Protein AF-W2D1M9-F1 (afdb_monomer_lite)

Foldseek 3Di:
DVVVVQVVVCVVVVHHDDDDDPCPPPALLRVLVVCVVVVNNVCCQFVDDQEPVRDGHCYPCPDPSSVRNVVSNVVNVVVD

Sequence (80 aa):
FVRSLNVTLNLAMDAQFVIHTPLMWLDKADVWALSDRLGVFDLVRRETLTCYNGVLGDGCGHCPACRLRHEGLERYLARR

InterPro domains:
  IPR014729 Rossmann-like alpha/beta/alpha sandwich fold [G3DSA:3.40.50.620] (1-80)
  IPR018317 Queuosine biosynthesis protein QueC [PF06508] (1-76)
  IPR018317 Queuosine biosynthesis protein QueC [PTHR42914] (1-77)

Organism: NCBI:txid1411915

Radius of gyration: 16.36 Å; chains: 1; bounding box: 36×26×39 Å

pLDDT: mean 96.73, std 2.34, range [84.25, 98.5]

Structure (mmCIF, N/CA/C/O backbone):
data_AF-W2D1M9-F1
#
_entry.id   AF-W2D1M9-F1
#
loop_
_atom_site.group_PDB
_atom_site.id
_atom_site.type_symbol
_atom_site.label_atom_id
_atom_site.label_alt_id
_atom_site.label_comp_id
_atom_site.label_asym_id
_atom_site.label_entity_id
_atom_site.label_seq_id
_atom_site.pdbx_PDB_ins_code
_atom_site.Cartn_x
_atom_site.Cartn_y
_atom_site.Cartn_z
_atom_site.occupancy
_atom_site.B_iso_or_equiv
_atom_site.auth_seq_id
_atom_site.auth_comp_id
_atom_site.auth_asym_id
_atom_site.auth_atom_id
_atom_site.pdbx_PDB_model_num
ATOM 1 N N . PHE A 1 1 ? 1.277 6.111 18.412 1.00 88.31 1 PHE A N 1
ATOM 2 C CA . PHE A 1 1 ? 0.257 6.955 17.757 1.00 88.31 1 PHE A CA 1
ATOM 3 C C . PHE A 1 1 ? -1.027 6.184 17.430 1.00 88.31 1 PHE A C 1
ATOM 5 O O . PHE A 1 1 ? -1.974 6.334 18.185 1.00 88.31 1 PHE A O 1
ATOM 12 N N . VAL A 1 2 ? -1.076 5.308 16.410 1.00 91.94 2 VAL A N 1
ATOM 13 C CA . VAL A 1 2 ? -2.349 4.687 15.949 1.00 91.94 2 VAL A CA 1
ATOM 14 C C . VAL A 1 2 ? -3.099 3.894 17.030 1.00 91.94 2 VAL A C 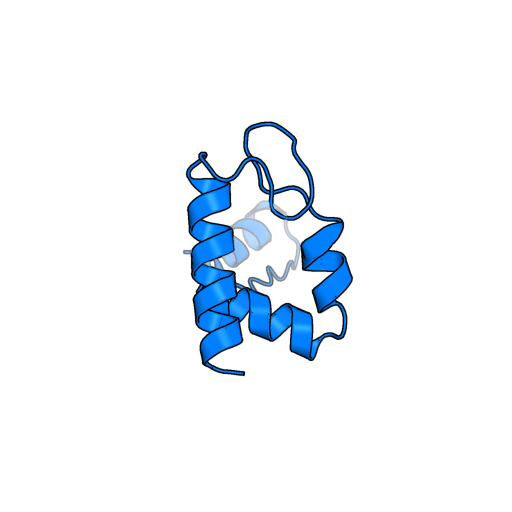1
ATOM 16 O O . VAL A 1 2 ? -4.318 3.976 17.112 1.00 91.94 2 VAL A O 1
ATOM 19 N N . ARG A 1 3 ? -2.392 3.197 17.929 1.00 89.62 3 ARG A N 1
ATOM 20 C CA . ARG A 1 3 ? -3.037 2.525 19.076 1.00 89.62 3 ARG A CA 1
ATOM 21 C C . ARG A 1 3 ? -3.787 3.499 19.992 1.00 89.62 3 ARG A C 1
ATOM 23 O O . ARG A 1 3 ? -4.901 3.210 20.403 1.00 89.62 3 ARG A O 1
ATOM 30 N N . SER A 1 4 ? -3.189 4.658 20.268 1.00 93.31 4 SER A N 1
ATOM 31 C CA . SER A 1 4 ? -3.840 5.716 21.048 1.00 93.31 4 SER A CA 1
ATOM 32 C C . SER A 1 4 ? -5.043 6.289 20.301 1.00 93.31 4 SER A C 1
ATOM 34 O O . SER A 1 4 ? -6.079 6.503 20.914 1.00 93.31 4 SER A O 1
ATOM 36 N N . LEU A 1 5 ? -4.931 6.477 18.979 1.00 95.00 5 LEU A N 1
ATOM 37 C CA . LEU A 1 5 ? -6.034 6.949 18.137 1.00 95.00 5 LEU A CA 1
ATOM 38 C C . LEU A 1 5 ? -7.240 6.002 18.187 1.00 95.00 5 LEU A C 1
ATOM 40 O O . LEU A 1 5 ? -8.367 6.472 18.276 1.00 95.00 5 LEU A O 1
ATOM 44 N N . ASN A 1 6 ? -7.017 4.685 18.172 1.00 95.00 6 ASN A N 1
ATOM 45 C CA . ASN A 1 6 ? -8.102 3.710 18.274 1.00 95.00 6 ASN A CA 1
ATOM 46 C C . ASN A 1 6 ? -8.888 3.869 19.587 1.00 95.00 6 ASN A C 1
ATOM 48 O O . ASN A 1 6 ? -10.113 3.796 19.571 1.00 95.00 6 ASN A O 1
ATOM 52 N N . VAL A 1 7 ? -8.198 4.099 20.711 1.00 94.44 7 VAL A N 1
ATOM 53 C CA . VAL A 1 7 ? -8.852 4.326 22.012 1.00 94.44 7 VAL A CA 1
ATOM 54 C C . VAL A 1 7 ? -9.671 5.615 21.975 1.00 94.44 7 VAL A C 1
ATOM 56 O O . VAL A 1 7 ? -10.843 5.598 22.336 1.00 94.44 7 VAL A O 1
ATOM 59 N N . THR A 1 8 ? -9.090 6.713 21.484 1.00 96.19 8 THR A N 1
ATOM 60 C CA . THR A 1 8 ? -9.797 7.996 21.354 1.00 96.19 8 THR A CA 1
ATOM 61 C C . THR A 1 8 ? -11.032 7.883 20.460 1.00 96.19 8 THR A C 1
ATOM 63 O O . THR A 1 8 ? -12.081 8.407 20.818 1.00 96.19 8 THR A O 1
ATOM 66 N N . LEU A 1 9 ? -10.930 7.180 19.328 1.00 96.06 9 LEU A N 1
ATOM 67 C CA . LEU A 1 9 ? -12.047 6.977 18.403 1.00 96.06 9 LEU A CA 1
ATOM 68 C C . LEU A 1 9 ? -13.201 6.222 19.074 1.00 96.06 9 LEU A C 1
ATOM 70 O O . LEU A 1 9 ? -14.349 6.637 18.952 1.00 96.06 9 LEU A O 1
ATOM 74 N N . ASN A 1 10 ? -12.890 5.153 19.811 1.00 96.69 10 ASN A N 1
ATOM 75 C CA . ASN A 1 10 ? -13.901 4.363 20.513 1.00 96.69 10 ASN A CA 1
ATOM 76 C C . ASN A 1 10 ? -14.621 5.187 21.587 1.00 96.69 10 ASN A C 1
ATOM 78 O O . ASN A 1 10 ? -15.838 5.095 21.708 1.00 96.69 10 ASN A O 1
ATOM 82 N N . LEU A 1 11 ? -13.883 6.030 22.321 1.00 96.31 11 LEU A N 1
ATOM 83 C CA . LEU A 1 11 ? -14.456 6.934 23.322 1.00 96.31 11 LEU A CA 1
ATOM 84 C C . LEU A 1 11 ? -15.336 8.023 22.695 1.00 96.31 11 LEU A C 1
ATOM 86 O O . LEU A 1 11 ? -16.385 8.343 23.238 1.00 96.31 11 LEU A O 1
ATOM 90 N N . ALA A 1 12 ? -14.915 8.601 21.568 1.00 97.38 12 ALA A N 1
ATOM 91 C CA . ALA A 1 12 ? -15.647 9.686 20.914 1.00 97.38 12 ALA A CA 1
ATOM 92 C C . ALA A 1 12 ? -16.945 9.214 20.240 1.00 97.38 12 ALA A C 1
ATOM 94 O O . ALA A 1 12 ? -17.908 9.973 20.172 1.00 97.38 12 ALA A O 1
ATOM 95 N N . MET A 1 13 ? -16.954 7.984 19.725 1.00 96.62 13 MET A N 1
ATOM 96 C CA . MET A 1 13 ? -18.064 7.433 18.941 1.00 96.62 13 MET A CA 1
ATOM 97 C C . MET A 1 13 ? -18.967 6.479 19.734 1.00 96.62 13 MET A C 1
ATOM 99 O O . MET A 1 13 ? -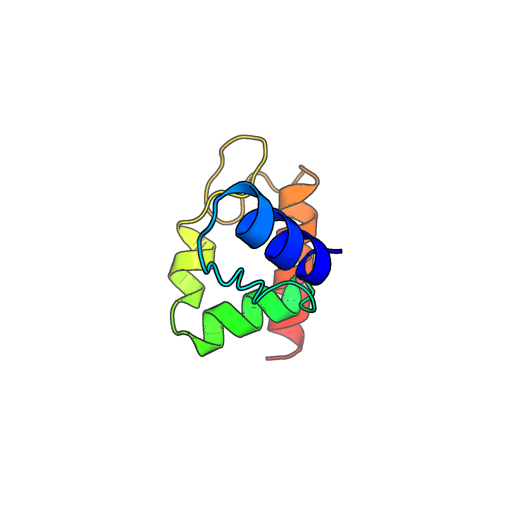19.926 5.973 19.160 1.00 96.62 13 MET A O 1
ATOM 103 N N . ASP A 1 14 ? -18.640 6.205 21.002 1.00 94.94 14 ASP A N 1
ATOM 104 C CA . ASP A 1 14 ? -19.298 5.195 21.848 1.00 94.94 14 ASP A CA 1
ATOM 105 C C . ASP A 1 14 ? -19.470 3.838 21.133 1.00 94.94 14 ASP A C 1
ATOM 107 O O . ASP A 1 14 ? -20.536 3.225 21.098 1.00 94.94 14 ASP A O 1
ATOM 111 N N . ALA A 1 15 ? -18.396 3.387 20.480 1.00 94.94 15 ALA A N 1
ATOM 112 C CA . ALA A 1 15 ? -18.376 2.172 19.670 1.00 94.94 15 ALA A CA 1
ATOM 113 C C . ALA A 1 15 ? -17.034 1.439 19.796 1.00 94.94 15 ALA A C 1
ATOM 115 O O . ALA A 1 15 ? -16.009 2.033 20.128 1.00 94.94 15 ALA A O 1
ATOM 116 N N . GLN A 1 16 ? -17.017 0.133 19.512 1.00 93.88 16 GLN A N 1
ATOM 117 C CA . GLN A 1 16 ? -15.802 -0.685 19.572 1.00 93.88 16 GLN A CA 1
ATOM 118 C C . GLN A 1 16 ? -15.235 -0.961 18.176 1.00 93.88 16 GLN A C 1
ATOM 120 O O . GLN A 1 16 ? -15.539 -1.972 17.548 1.00 93.88 16 GLN A O 1
ATOM 125 N N . PHE A 1 17 ? -14.364 -0.072 17.703 1.00 95.12 17 PHE A N 1
ATOM 126 C CA . PHE A 1 17 ? -13.577 -0.279 16.491 1.00 95.12 17 PHE A CA 1
ATOM 127 C C . PHE A 1 17 ? -12.229 -0.938 16.794 1.00 95.12 17 PHE A C 1
ATOM 129 O O . PHE A 1 17 ? -11.645 -0.745 17.867 1.00 95.12 17 PHE A O 1
ATOM 136 N N . VAL A 1 18 ? -11.692 -1.644 15.796 1.00 95.81 18 VAL A N 1
ATOM 137 C CA . VAL A 1 18 ? -10.305 -2.128 15.763 1.00 95.81 18 VAL A CA 1
ATOM 138 C C . VAL A 1 18 ? -9.646 -1.642 14.472 1.00 95.81 18 VAL A C 1
ATOM 140 O O . VAL A 1 18 ? -10.061 -2.002 13.373 1.00 95.81 18 VAL A O 1
ATOM 143 N N . ILE A 1 19 ? -8.609 -0.813 14.595 1.00 95.31 19 ILE A N 1
ATOM 144 C CA . ILE A 1 19 ? -7.833 -0.293 13.466 1.00 95.31 19 ILE A CA 1
ATOM 145 C C . ILE A 1 19 ? -6.664 -1.240 13.200 1.00 95.31 19 ILE A C 1
ATOM 147 O O . ILE A 1 19 ? -5.676 -1.269 13.938 1.00 95.31 19 ILE A O 1
ATOM 151 N N . HIS A 1 20 ? -6.749 -1.989 12.105 1.00 95.88 20 HIS A N 1
ATOM 152 C CA . HIS A 1 20 ? -5.654 -2.832 11.641 1.00 95.88 20 HIS A CA 1
ATOM 153 C C . HIS A 1 20 ? -4.695 -2.031 10.756 1.00 95.88 20 HIS A C 1
ATOM 155 O O . HIS A 1 20 ? -5.091 -1.456 9.746 1.00 95.88 20 HIS A O 1
ATOM 161 N N . THR A 1 21 ? -3.409 -2.033 11.104 1.00 96.50 21 THR A N 1
ATOM 162 C CA . THR A 1 21 ? -2.346 -1.400 10.306 1.00 96.50 21 THR A CA 1
ATOM 163 C C . THR A 1 21 ? -1.326 -2.442 9.843 1.00 96.50 21 THR A C 1
ATOM 165 O O . THR A 1 21 ? -0.207 -2.468 10.366 1.00 96.50 21 THR A O 1
ATOM 168 N N . PRO A 1 22 ? -1.683 -3.323 8.889 1.00 96.56 22 PRO A N 1
ATOM 169 C CA . PRO A 1 22 ? -0.842 -4.460 8.502 1.00 96.56 22 PRO A CA 1
ATOM 170 C C . PRO A 1 22 ? 0.509 -4.045 7.902 1.00 96.56 22 PRO A C 1
ATOM 172 O O . PRO A 1 22 ? 1.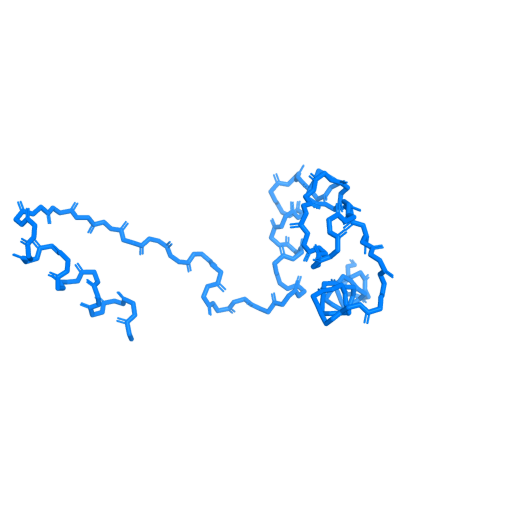448 -4.831 7.918 1.00 96.56 22 PRO A O 1
ATOM 175 N N . LEU A 1 23 ? 0.624 -2.807 7.407 1.00 97.38 23 LEU A N 1
ATOM 176 C CA . LEU A 1 23 ? 1.832 -2.293 6.756 1.00 97.38 23 LEU A CA 1
ATOM 177 C C . LEU A 1 23 ? 2.708 -1.412 7.665 1.00 97.38 23 LEU A C 1
ATOM 179 O O . LEU A 1 23 ? 3.733 -0.925 7.211 1.00 97.38 23 LEU A O 1
ATOM 183 N N . MET A 1 24 ? 2.323 -1.178 8.929 1.00 96.12 24 MET A N 1
ATOM 184 C CA . MET A 1 24 ? 2.975 -0.189 9.816 1.00 96.12 24 MET A CA 1
ATOM 185 C C . MET A 1 24 ? 4.486 -0.402 9.986 1.00 96.12 24 MET A C 1
ATOM 187 O O . MET A 1 24 ? 5.230 0.558 10.152 1.00 96.12 24 MET A O 1
ATOM 191 N N . TRP A 1 25 ? 4.923 -1.659 9.964 1.00 96.50 25 TRP A N 1
ATOM 192 C CA . TRP A 1 25 ? 6.307 -2.060 10.220 1.00 96.50 25 TRP A CA 1
ATOM 193 C C . TRP A 1 25 ? 6.979 -2.669 8.987 1.00 96.50 25 TRP A C 1
ATOM 195 O O . TRP A 1 25 ? 7.982 -3.359 9.128 1.00 96.50 25 TRP A O 1
ATOM 205 N N . LEU A 1 26 ? 6.396 -2.465 7.801 1.00 97.81 26 LEU A N 1
ATOM 206 C CA . LEU A 1 26 ? 6.892 -3.011 6.542 1.00 97.81 26 LEU A CA 1
ATOM 207 C C . LEU A 1 26 ? 7.537 -1.904 5.713 1.00 97.81 26 LEU A C 1
ATOM 209 O O . LEU A 1 26 ? 6.950 -0.832 5.535 1.00 97.81 26 LEU A O 1
ATOM 213 N N . ASP A 1 27 ? 8.720 -2.176 5.168 1.00 97.81 27 ASP A N 1
ATOM 214 C CA . ASP A 1 27 ? 9.293 -1.328 4.130 1.00 97.81 27 ASP A CA 1
ATOM 215 C C . ASP A 1 27 ? 8.665 -1.640 2.755 1.00 97.81 27 ASP A C 1
ATOM 217 O O . ASP A 1 27 ? 7.797 -2.506 2.609 1.00 97.81 27 ASP A O 1
ATOM 221 N N . LYS A 1 28 ? 9.073 -0.924 1.700 1.00 97.69 28 LYS A N 1
ATOM 222 C CA . LYS A 1 28 ? 8.462 -1.125 0.378 1.00 97.69 28 LYS A CA 1
ATOM 223 C C . LYS A 1 28 ? 8.764 -2.503 -0.231 1.00 97.69 28 LYS A C 1
ATOM 225 O O . LYS A 1 28 ? 7.927 -2.998 -0.981 1.00 97.69 28 LYS A O 1
ATOM 230 N N . ALA A 1 29 ? 9.905 -3.113 0.087 1.00 98.06 29 ALA A N 1
ATOM 231 C CA . ALA A 1 29 ? 10.242 -4.465 -0.358 1.00 98.06 29 ALA A CA 1
ATOM 232 C C . ALA A 1 29 ? 9.419 -5.515 0.407 1.00 98.06 29 ALA A C 1
ATOM 234 O O . ALA A 1 29 ? 8.896 -6.448 -0.199 1.00 98.06 29 ALA A O 1
ATOM 235 N N . ASP A 1 30 ? 9.213 -5.319 1.709 1.00 98.25 30 ASP A N 1
ATOM 236 C CA . ASP A 1 30 ? 8.371 -6.189 2.533 1.00 98.25 30 ASP A CA 1
ATOM 237 C C . ASP A 1 30 ? 6.901 -6.164 2.082 1.00 98.25 30 ASP A C 1
ATOM 239 O O . ASP A 1 30 ? 6.210 -7.184 2.114 1.00 98.25 30 ASP A O 1
ATOM 243 N N . VAL A 1 31 ? 6.414 -5.010 1.612 1.00 97.94 31 VAL A N 1
ATOM 244 C CA . VAL A 1 31 ? 5.073 -4.885 1.015 1.00 97.94 31 VAL A CA 1
ATOM 245 C C . VAL A 1 31 ? 4.955 -5.687 -0.288 1.00 97.94 31 VAL A C 1
ATOM 247 O O . VAL A 1 31 ? 3.910 -6.290 -0.527 1.00 97.94 31 VAL A O 1
ATOM 250 N N . TRP A 1 32 ? 6.008 -5.746 -1.111 1.00 98.25 32 TRP A N 1
ATOM 251 C CA . TRP A 1 32 ? 6.038 -6.626 -2.288 1.00 98.25 32 TRP A CA 1
ATOM 252 C C . TRP A 1 32 ? 6.063 -8.106 -1.899 1.00 98.25 32 TRP A C 1
ATOM 254 O O . TRP A 1 32 ? 5.308 -8.900 -2.455 1.00 98.25 32 TRP A O 1
ATOM 264 N N . ALA A 1 33 ? 6.854 -8.478 -0.892 1.00 98.19 33 ALA A N 1
ATOM 265 C CA . ALA A 1 33 ? 6.846 -9.841 -0.365 1.00 98.19 33 ALA A CA 1
ATOM 266 C C . ALA A 1 33 ? 5.465 -10.233 0.186 1.00 98.19 33 ALA A C 1
ATOM 268 O O . ALA A 1 33 ? 5.032 -11.377 0.054 1.00 98.19 33 ALA A O 1
ATOM 269 N N . LEU A 1 34 ? 4.742 -9.287 0.794 1.00 98.19 34 LEU A N 1
ATOM 270 C CA . LEU A 1 34 ? 3.377 -9.512 1.254 1.00 98.19 34 LEU A CA 1
ATOM 271 C C . LEU A 1 34 ? 2.414 -9.791 0.092 1.00 98.19 34 LEU A C 1
ATOM 273 O O . LEU A 1 34 ? 1.612 -10.714 0.216 1.00 98.19 34 LEU A O 1
ATOM 277 N N . SER A 1 35 ? 2.485 -9.053 -1.022 1.00 98.00 35 SER A N 1
ATOM 278 C CA . SER A 1 35 ? 1.611 -9.323 -2.174 1.00 98.00 35 SER A CA 1
ATOM 279 C C . SER A 1 35 ? 1.913 -10.667 -2.843 1.00 98.00 35 SER A C 1
ATOM 281 O O . SER A 1 35 ? 0.973 -11.342 -3.265 1.00 98.00 35 SER A O 1
ATOM 283 N N . ASP A 1 36 ? 3.181 -11.093 -2.878 1.00 97.75 36 ASP A N 1
ATOM 284 C CA . ASP A 1 36 ? 3.577 -12.425 -3.364 1.00 97.75 36 ASP A CA 1
ATOM 285 C C . ASP A 1 36 ? 3.056 -13.542 -2.456 1.00 97.75 36 ASP A C 1
ATOM 287 O O . ASP A 1 36 ? 2.399 -14.465 -2.932 1.00 97.75 36 ASP A O 1
ATOM 291 N N . ARG A 1 37 ? 3.212 -13.414 -1.130 1.00 97.81 37 ARG A N 1
ATOM 292 C CA . ARG A 1 37 ? 2.652 -14.386 -0.167 1.00 97.81 37 ARG A CA 1
ATOM 293 C C . ARG A 1 37 ? 1.132 -14.519 -0.250 1.00 97.81 37 ARG A C 1
ATOM 295 O O . ARG A 1 37 ? 0.602 -15.582 0.053 1.00 97.81 37 ARG A O 1
ATOM 302 N N . LEU A 1 38 ? 0.438 -13.448 -0.625 1.00 98.19 38 LEU A N 1
ATOM 303 C CA . LEU A 1 38 ? -1.012 -13.444 -0.822 1.00 98.19 38 LEU A CA 1
ATOM 304 C C . LEU A 1 38 ? -1.435 -13.955 -2.212 1.00 98.19 38 LEU A C 1
ATOM 306 O O . LEU A 1 38 ? -2.631 -14.038 -2.476 1.00 98.19 38 LEU A O 1
ATOM 310 N N . GLY A 1 39 ? -0.490 -14.282 -3.102 1.00 98.19 39 GLY A N 1
ATOM 311 C CA . GLY A 1 39 ? -0.772 -14.783 -4.451 1.00 98.19 39 GLY A CA 1
ATOM 312 C C . GLY A 1 39 ? -1.303 -13.726 -5.425 1.00 98.19 39 GLY A C 1
ATOM 313 O O . GLY A 1 39 ? -1.866 -14.073 -6.458 1.00 98.19 39 GLY A O 1
ATOM 314 N N . VAL A 1 40 ? -1.140 -12.436 -5.112 1.00 98.19 40 VAL A N 1
ATOM 315 C CA . VAL A 1 40 ? -1.685 -11.306 -5.894 1.00 98.19 40 VAL A CA 1
ATOM 316 C C . VAL A 1 40 ? -0.593 -10.384 -6.441 1.00 98.19 40 VAL A C 1
ATOM 318 O O . VAL A 1 40 ? -0.849 -9.223 -6.765 1.00 98.19 40 VAL A O 1
ATOM 321 N N . PHE A 1 41 ? 0.642 -10.878 -6.538 1.00 97.81 41 PHE A N 1
ATOM 322 C CA . PHE A 1 41 ? 1.801 -10.086 -6.946 1.00 97.81 41 PHE A CA 1
ATOM 323 C C . PHE A 1 41 ? 1.607 -9.385 -8.297 1.00 97.81 41 PHE A C 1
ATOM 325 O O . PHE A 1 41 ? 1.776 -8.167 -8.381 1.00 97.81 41 PHE A O 1
ATOM 332 N N . ASP A 1 42 ? 1.208 -10.125 -9.336 1.00 97.50 42 ASP A N 1
ATOM 333 C CA . ASP A 1 42 ? 1.038 -9.574 -10.687 1.00 97.50 42 ASP A CA 1
ATOM 334 C C . ASP A 1 42 ? -0.089 -8.539 -10.763 1.00 97.50 42 ASP A C 1
ATOM 336 O O . ASP A 1 42 ? 0.087 -7.495 -11.394 1.00 97.50 42 ASP A O 1
ATOM 340 N N . LEU A 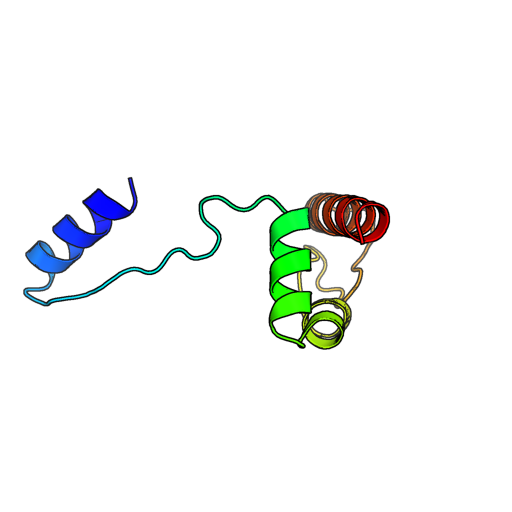1 43 ? -1.203 -8.778 -10.062 1.00 97.94 43 LEU A N 1
ATOM 341 C CA . LEU A 1 43 ? -2.312 -7.828 -9.964 1.00 97.94 43 LEU A CA 1
ATOM 342 C C . LEU A 1 43 ? -1.836 -6.525 -9.320 1.00 97.94 43 LEU A C 1
ATOM 344 O O . LEU A 1 43 ? -1.994 -5.444 -9.888 1.00 97.94 43 LEU A O 1
ATOM 348 N N . VAL A 1 44 ? -1.172 -6.612 -8.162 1.00 97.62 44 VAL A N 1
ATOM 349 C CA . VAL A 1 44 ? -0.637 -5.425 -7.481 1.00 97.62 44 VAL A CA 1
ATOM 350 C C . VAL A 1 44 ? 0.368 -4.704 -8.374 1.00 97.62 44 VAL A C 1
ATOM 352 O O . VAL A 1 44 ? 0.347 -3.472 -8.449 1.00 97.62 44 VAL A O 1
ATOM 355 N N . ARG A 1 45 ? 1.229 -5.439 -9.085 1.00 97.12 45 ARG A N 1
ATOM 356 C CA . ARG A 1 45 ? 2.246 -4.837 -9.942 1.00 97.12 45 ARG A CA 1
ATOM 357 C C . ARG A 1 45 ? 1.659 -4.106 -11.137 1.00 97.12 45 ARG A C 1
ATOM 359 O O . ARG A 1 45 ? 2.117 -2.998 -11.400 1.00 97.12 45 ARG A O 1
ATOM 366 N N . ARG A 1 46 ? 0.687 -4.697 -11.831 1.00 97.62 46 ARG A N 1
ATOM 367 C CA . ARG A 1 46 ? 0.224 -4.228 -13.147 1.00 97.62 46 ARG A CA 1
ATOM 368 C C . ARG A 1 46 ? -1.039 -3.375 -13.091 1.00 97.62 46 ARG A C 1
ATOM 370 O O . ARG A 1 46 ? -1.192 -2.490 -13.923 1.00 97.62 46 ARG A O 1
ATOM 377 N N . GLU A 1 47 ? -1.905 -3.594 -12.106 1.00 97.75 47 GLU A N 1
ATOM 378 C CA . GLU A 1 47 ? -3.257 -3.014 -12.096 1.00 97.75 47 GLU A CA 1
ATOM 379 C C . GLU A 1 47 ? -3.446 -1.889 -11.068 1.00 97.75 47 GLU A C 1
ATOM 381 O O . GLU A 1 47 ? -4.481 -1.229 -11.055 1.00 97.75 47 GLU A O 1
ATOM 386 N N . THR A 1 48 ? -2.452 -1.612 -10.215 1.00 98.06 48 THR A N 1
ATOM 387 C CA . THR A 1 48 ? -2.552 -0.526 -9.223 1.00 98.06 48 THR A CA 1
ATOM 388 C C . THR A 1 48 ? -1.909 0.775 -9.699 1.00 98.06 48 THR A C 1
ATOM 390 O O . THR A 1 48 ? -0.906 0.781 -10.417 1.00 98.06 48 THR A O 1
ATOM 393 N N . LEU A 1 49 ? -2.464 1.903 -9.243 1.00 98.31 49 LEU A N 1
ATOM 394 C CA . LEU A 1 49 ? -1.923 3.237 -9.481 1.00 98.31 49 LEU A CA 1
ATOM 395 C C . LEU A 1 49 ? -1.111 3.716 -8.272 1.00 98.31 49 LEU A C 1
ATOM 397 O O . LEU A 1 49 ? -1.615 3.832 -7.159 1.00 98.31 49 LEU A O 1
ATOM 401 N N . THR A 1 50 ? 0.161 4.030 -8.494 1.00 98.12 50 THR A N 1
ATOM 402 C CA . THR A 1 50 ? 1.009 4.744 -7.516 1.00 98.12 50 THR A CA 1
ATOM 403 C C . THR A 1 50 ? 1.632 6.001 -8.116 1.00 98.12 50 THR A C 1
ATOM 405 O O . THR A 1 50 ? 2.049 6.898 -7.389 1.00 98.12 50 THR A O 1
ATOM 408 N N . CYS A 1 51 ? 1.702 6.084 -9.445 1.00 98.44 51 CYS A N 1
ATOM 409 C CA . CYS A 1 51 ? 2.291 7.214 -10.138 1.00 98.44 51 CYS A CA 1
ATOM 410 C C . CYS A 1 51 ? 1.503 8.504 -9.880 1.00 98.44 51 CYS A C 1
ATOM 412 O O . CYS A 1 51 ? 0.299 8.557 -10.114 1.00 98.44 51 CYS A O 1
ATOM 414 N N . TYR A 1 52 ? 2.206 9.578 -9.514 1.00 98.44 52 TYR A N 1
ATOM 415 C CA . TYR A 1 52 ? 1.617 10.918 -9.396 1.00 98.44 52 TYR A CA 1
ATOM 416 C C . TYR A 1 52 ? 1.063 11.486 -10.710 1.00 98.44 52 TYR A C 1
ATOM 418 O O . TYR A 1 52 ? 0.276 12.421 -10.672 1.00 98.44 52 TYR A O 1
ATOM 426 N N . ASN A 1 53 ? 1.434 10.911 -11.856 1.00 98.25 53 ASN A N 1
ATOM 427 C CA . ASN A 1 53 ? 0.974 11.344 -13.177 1.00 98.25 53 ASN A CA 1
ATOM 428 C C . ASN A 1 53 ? -0.119 10.431 -13.760 1.00 98.25 53 ASN A C 1
ATOM 430 O O . ASN A 1 53 ? -0.372 10.477 -14.958 1.00 98.25 53 ASN A O 1
ATOM 434 N N . GLY A 1 54 ? -0.729 9.554 -12.955 1.00 97.62 54 GLY A N 1
ATOM 435 C CA . GLY A 1 54 ? -1.858 8.729 -13.405 1.00 97.62 54 GLY A CA 1
ATOM 436 C C . GLY A 1 54 ? -1.495 7.505 -14.256 1.00 97.62 54 GLY A C 1
ATOM 437 O O . GLY A 1 54 ? -2.390 6.812 -14.725 1.00 97.62 54 GLY A O 1
ATOM 438 N N . VAL A 1 55 ? -0.206 7.200 -14.445 1.00 98.00 55 VAL A N 1
ATOM 439 C CA . VAL A 1 55 ? 0.238 6.020 -15.207 1.00 98.00 55 VAL A CA 1
ATOM 440 C C . VAL A 1 55 ? 0.169 4.764 -14.327 1.00 98.00 55 VAL A C 1
ATOM 442 O O . VAL A 1 55 ? 0.813 4.705 -13.276 1.00 98.00 55 VAL A O 1
ATOM 445 N N . LEU A 1 56 ? -0.619 3.771 -14.749 1.00 97.12 56 LEU A N 1
ATOM 446 C CA . LEU A 1 56 ? -0.783 2.487 -14.055 1.00 97.12 56 LEU A CA 1
ATOM 447 C C . LEU A 1 56 ? 0.491 1.627 -14.090 1.00 97.12 56 LEU A C 1
ATOM 449 O O . LEU A 1 56 ? 1.387 1.830 -14.911 1.00 97.12 56 LEU A O 1
ATOM 453 N N . GLY A 1 57 ? 0.553 0.643 -13.194 1.00 96.00 57 GLY A N 1
ATOM 454 C CA . GLY A 1 57 ? 1.600 -0.371 -13.187 1.00 96.00 57 GLY A CA 1
ATOM 455 C C . GLY A 1 57 ? 2.955 0.164 -12.716 1.00 96.00 57 GLY A C 1
ATOM 456 O O . GLY A 1 57 ? 3.092 0.616 -11.573 1.00 96.00 57 GLY A O 1
ATOM 457 N N . ASP A 1 58 ? 3.957 0.112 -13.598 1.00 94.88 58 ASP A N 1
ATOM 458 C 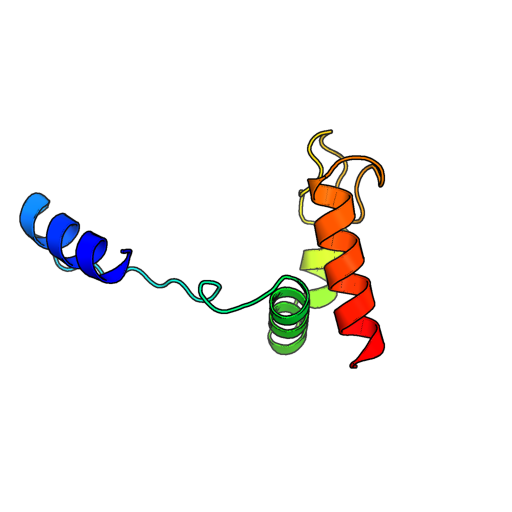CA . ASP A 1 58 ? 5.318 0.606 -13.329 1.00 94.88 58 ASP A CA 1
ATOM 459 C C . ASP A 1 58 ? 5.391 2.152 -13.309 1.00 94.88 58 ASP A C 1
ATOM 461 O O . ASP A 1 58 ? 6.307 2.740 -12.726 1.00 94.88 58 ASP A O 1
ATOM 465 N N . GLY A 1 59 ? 4.375 2.830 -13.854 1.00 97.38 59 GLY A N 1
ATOM 466 C CA . GLY A 1 59 ? 4.236 4.282 -13.784 1.00 97.38 59 GLY A CA 1
ATOM 467 C C . GLY A 1 59 ? 5.175 5.059 -14.715 1.00 97.38 59 GLY A C 1
ATOM 468 O O . GLY A 1 59 ? 5.772 4.518 -15.636 1.00 97.38 59 GLY A O 1
ATOM 469 N N . CYS A 1 60 ? 5.306 6.371 -14.489 1.00 97.62 60 CYS A N 1
ATOM 470 C CA . CYS A 1 60 ? 6.109 7.260 -15.345 1.00 97.62 60 CYS A CA 1
ATOM 471 C C . CYS A 1 60 ? 7.633 7.164 -15.127 1.00 97.62 60 CYS A C 1
ATOM 473 O O . CYS A 1 60 ? 8.390 7.865 -15.794 1.00 97.62 60 CYS A O 1
ATOM 475 N N . GLY A 1 61 ? 8.098 6.399 -14.135 1.00 96.06 61 GLY A N 1
ATOM 476 C CA . GLY A 1 61 ? 9.521 6.194 -13.826 1.00 96.06 61 GLY A CA 1
ATOM 477 C C . GLY A 1 61 ? 10.267 7.374 -13.179 1.00 96.06 61 GLY A C 1
ATOM 478 O O . GLY A 1 61 ? 11.203 7.156 -12.417 1.00 96.06 61 GLY A O 1
ATOM 479 N N . HIS A 1 62 ? 9.855 8.625 -13.400 1.00 96.94 62 HIS A N 1
ATOM 480 C CA . HIS A 1 62 ? 10.620 9.798 -12.942 1.00 96.94 62 HIS A CA 1
ATOM 481 C C . HIS A 1 62 ? 10.080 10.466 -11.663 1.00 96.94 62 HIS A C 1
ATOM 483 O O . HIS A 1 62 ? 10.812 11.222 -11.012 1.00 96.94 62 HIS A O 1
ATOM 489 N N . CYS A 1 63 ? 8.822 10.224 -11.274 1.00 98.44 63 CYS A N 1
ATOM 490 C CA . CYS A 1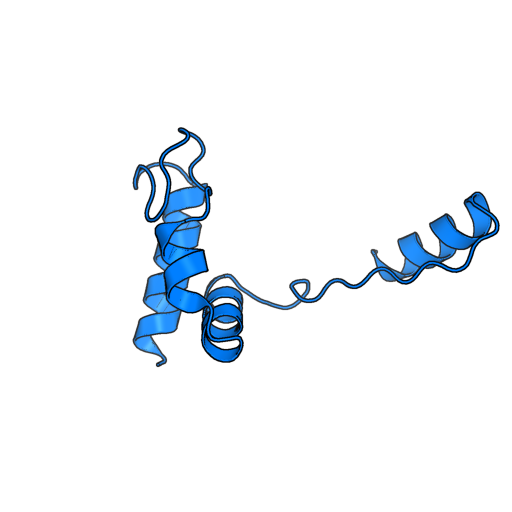 63 ? 8.245 10.845 -10.076 1.00 98.44 63 CYS A CA 1
ATOM 491 C C . CYS A 1 63 ? 8.675 10.116 -8.785 1.00 98.44 63 CYS A C 1
ATOM 493 O O . CYS A 1 63 ? 8.967 8.917 -8.833 1.00 98.44 63 CYS A O 1
ATOM 495 N N . PRO A 1 64 ? 8.697 10.795 -7.619 1.00 98.50 64 PRO A N 1
ATOM 496 C CA . PRO A 1 64 ? 9.163 10.191 -6.366 1.00 98.50 64 PRO A CA 1
ATOM 497 C C . PRO A 1 64 ? 8.435 8.893 -5.985 1.00 98.50 64 PRO A C 1
ATOM 499 O O . PRO A 1 64 ? 9.069 7.940 -5.540 1.00 98.50 64 PRO A O 1
ATOM 502 N N . ALA A 1 65 ? 7.120 8.819 -6.220 1.00 98.31 65 ALA A N 1
ATOM 503 C CA . ALA A 1 65 ? 6.333 7.624 -5.923 1.00 98.31 65 ALA A CA 1
ATOM 504 C C . ALA A 1 65 ? 6.739 6.413 -6.782 1.00 98.31 65 ALA A C 1
ATOM 506 O O . ALA A 1 65 ? 6.825 5.298 -6.266 1.00 98.31 65 ALA A O 1
ATOM 507 N N . CYS A 1 66 ? 7.028 6.630 -8.073 1.00 98.25 66 CYS A N 1
ATOM 508 C CA . CYS A 1 66 ? 7.503 5.567 -8.963 1.00 98.25 66 CYS A CA 1
ATOM 509 C C . CYS A 1 66 ? 8.896 5.090 -8.554 1.00 98.25 66 CYS A C 1
ATOM 511 O O . CYS A 1 66 ? 9.102 3.886 -8.459 1.00 98.25 66 CYS A O 1
ATOM 513 N N . ARG A 1 67 ? 9.817 6.012 -8.232 1.00 98.31 67 ARG A N 1
ATOM 514 C CA . ARG A 1 67 ? 11.174 5.655 -7.783 1.00 98.31 67 ARG A CA 1
ATOM 515 C C . ARG A 1 67 ? 11.146 4.782 -6.533 1.00 98.31 67 ARG A C 1
ATOM 517 O O . ARG A 1 67 ? 11.692 3.688 -6.555 1.00 98.31 67 ARG A O 1
ATOM 524 N N . LEU A 1 68 ? 10.411 5.192 -5.495 1.00 98.19 68 LEU A N 1
ATOM 525 C CA . LEU A 1 68 ? 10.288 4.408 -4.262 1.00 98.19 68 LEU A CA 1
ATOM 526 C C . LEU A 1 68 ? 9.671 3.021 -4.512 1.00 98.19 68 LEU A C 1
ATOM 528 O O . LEU A 1 68 ? 10.132 2.020 -3.962 1.00 98.19 68 LEU A O 1
ATOM 532 N N . ARG A 1 69 ? 8.611 2.952 -5.330 1.00 98.06 69 ARG A N 1
ATOM 533 C CA . ARG A 1 69 ? 7.941 1.690 -5.687 1.00 98.06 69 ARG A CA 1
ATOM 534 C C . ARG A 1 69 ? 8.879 0.748 -6.444 1.00 98.06 69 ARG A C 1
ATOM 536 O O . ARG A 1 69 ? 8.901 -0.438 -6.116 1.00 98.06 69 ARG A O 1
ATOM 543 N N . HIS A 1 70 ? 9.635 1.283 -7.400 1.00 97.88 70 HIS A N 1
ATOM 544 C CA . HIS A 1 70 ? 10.604 0.552 -8.210 1.00 97.88 70 HIS A CA 1
ATOM 545 C C . HIS A 1 70 ? 11.793 0.075 -7.370 1.00 97.88 70 HIS A C 1
ATOM 547 O O . HIS A 1 70 ? 12.100 -1.106 -7.368 1.00 97.88 70 HIS A O 1
ATOM 553 N N . GLU A 1 71 ? 12.414 0.944 -6.571 1.00 98.19 71 GLU A N 1
ATOM 554 C CA . GLU A 1 71 ? 13.507 0.559 -5.667 1.00 98.19 71 GLU A CA 1
ATOM 555 C C . GLU A 1 71 ? 13.087 -0.554 -4.699 1.00 98.19 71 GLU A C 1
ATOM 557 O O . GLU A 1 71 ? 13.831 -1.508 -4.483 1.00 98.19 71 GLU A O 1
ATOM 562 N N . GLY A 1 72 ? 11.878 -0.463 -4.135 1.00 98.06 72 GLY A N 1
ATOM 563 C CA . GLY A 1 72 ? 11.327 -1.527 -3.300 1.00 98.06 72 GLY A CA 1
ATOM 564 C C . GLY A 1 72 ? 11.135 -2.843 -4.058 1.00 98.06 72 GLY A C 1
ATOM 565 O O . GLY A 1 72 ? 11.394 -3.903 -3.492 1.00 98.06 72 GLY A O 1
ATOM 566 N N . LEU A 1 73 ? 10.703 -2.777 -5.322 1.00 98.00 73 LEU A N 1
ATOM 567 C CA . LEU A 1 73 ? 10.523 -3.949 -6.182 1.00 98.00 73 LEU A CA 1
ATOM 568 C C . LEU A 1 73 ? 11.866 -4.630 -6.462 1.00 98.00 73 LEU A C 1
ATOM 570 O O . LEU A 1 73 ? 11.996 -5.826 -6.222 1.00 98.00 73 LEU A O 1
ATOM 574 N N . GLU A 1 74 ? 12.872 -3.863 -6.879 1.00 98.12 74 GLU A N 1
ATOM 575 C CA . GLU A 1 74 ? 14.218 -4.374 -7.159 1.00 98.12 74 GLU A CA 1
ATOM 576 C C . GLU A 1 74 ? 14.847 -5.021 -5.921 1.00 98.12 74 GLU A C 1
ATOM 578 O O . GLU A 1 74 ? 15.361 -6.138 -5.988 1.00 98.12 74 GLU A O 1
ATOM 583 N N . ARG A 1 75 ? 14.740 -4.371 -4.750 1.00 98.31 75 ARG A N 1
ATOM 584 C CA . ARG A 1 75 ? 15.235 -4.944 -3.487 1.00 98.31 75 ARG A CA 1
ATOM 585 C C . ARG A 1 75 ? 14.550 -6.259 -3.129 1.00 98.31 75 ARG A C 1
ATOM 587 O O . ARG A 1 75 ? 15.201 -7.132 -2.565 1.00 98.31 75 ARG A O 1
ATOM 594 N N . TYR A 1 76 ? 13.252 -6.383 -3.394 1.00 98.06 76 TYR A N 1
ATOM 595 C CA . TYR A 1 76 ? 12.516 -7.617 -3.146 1.00 98.06 76 TYR A CA 1
ATOM 596 C C . TYR A 1 76 ? 12.935 -8.725 -4.122 1.00 98.06 76 TYR A C 1
ATOM 598 O O . TYR A 1 76 ? 13.262 -9.821 -3.677 1.00 98.06 76 TYR A O 1
ATOM 606 N N . LEU A 1 77 ? 13.000 -8.432 -5.424 1.00 97.31 77 LEU A N 1
ATOM 607 C CA . LEU A 1 77 ? 13.396 -9.404 -6.448 1.00 97.31 77 LEU A CA 1
ATOM 608 C C . LEU A 1 77 ? 14.823 -9.925 -6.242 1.00 97.31 77 LEU A C 1
ATOM 610 O O . LEU A 1 77 ? 15.069 -11.102 -6.464 1.00 97.31 77 LEU A O 1
ATOM 614 N N . ALA A 1 78 ? 15.741 -9.087 -5.755 1.00 97.69 78 ALA A N 1
ATOM 615 C CA . ALA A 1 78 ? 17.106 -9.503 -5.426 1.00 97.69 78 ALA A CA 1
ATOM 616 C C . ALA A 1 78 ? 17.202 -10.450 -4.210 1.00 97.69 78 ALA A C 1
ATOM 618 O O . ALA A 1 78 ? 18.238 -11.079 -4.009 1.00 97.69 78 ALA A O 1
ATOM 619 N N . ARG A 1 79 ? 16.161 -10.516 -3.368 1.00 93.94 79 ARG A N 1
ATOM 620 C CA . ARG A 1 79 ? 16.094 -11.374 -2.169 1.00 93.94 79 ARG A CA 1
ATOM 621 C C . ARG A 1 79 ? 15.256 -12.642 -2.375 1.00 93.94 79 ARG A C 1
ATOM 623 O O . ARG A 1 79 ? 15.218 -13.464 -1.462 1.00 93.94 79 ARG A O 1
ATOM 630 N N . ARG A 1 80 ? 14.532 -12.735 -3.492 1.00 84.25 80 ARG A N 1
ATOM 631 C CA . ARG A 1 80 ? 13.610 -13.827 -3.819 1.00 84.25 80 ARG A CA 1
ATOM 632 C C . ARG A 1 80 ? 14.369 -15.044 -4.330 1.00 84.25 80 ARG A C 1
ATOM 634 O O . ARG A 1 80 ? 13.977 -16.155 -3.919 1.00 84.25 80 ARG A O 1
#

Secondary structure (DSSP, 8-state):
-HHHHHHHHHHHHTS------TTTT--HHHHHHHHHHTT-HHHHHHH-B--TT--BTTTTSSSHHHHHHHHHHHHHHTT-